Protein AF-A0A2N7XSV5-F1 (afdb_monomer)

Solvent-accessible surface area (backbone atoms only — not comparable to full-atom values): 6206 Å² total; per-residue (Å²): 132,79,39,63,78,93,50,94,82,57,84,72,56,94,90,59,74,51,78,89,81,83,76,74,62,78,90,74,53,64,89,93,68,47,73,67,55,51,51,49,58,51,53,73,72,62,75,46,92,96,54,84,88,83,90,75,54,75,69,56,40,52,51,36,36,76,75,70,71,42,79,55,100,73,78,84,86,85,83,72,96,50,65,87,80,74,107

Sequence (87 aa):
AVGRSNSPTDNAPLDMYDTTIMLKPREQWRSGMTYEKLIREMDEKLQFPGLTNTWTMPVQNRLDMELTGIKTPVGLKIQGPNVEVIQ

pLDDT: mean 81.89, std 11.6, range [47.09, 95.69]

Radius of gyration: 16.41 Å; Cα contacts (8 Å, |Δi|>4): 35; chains: 1; bounding box: 40×27×46 Å

Secondary structure (DSSP, 8-state):
--S----TT----TT-------PPPGGGSPTT--HHHHHHHHHHH---TT-------HHHHHHHHHHHS--SSS------S-HHHH-

Structure (mmCIF, N/CA/C/O backbone):
data_AF-A0A2N7XSV5-F1
#
_entry.id   AF-A0A2N7XSV5-F1
#
loop_
_atom_site.group_PDB
_atom_site.id
_atom_site.type_symbol
_atom_site.label_atom_id
_atom_site.label_alt_id
_atom_site.label_comp_id
_atom_site.label_asym_id
_atom_site.label_entity_id
_atom_site.label_seq_id
_atom_site.pdbx_PDB_ins_code
_atom_site.Cartn_x
_atom_site.Cartn_y
_atom_site.Cartn_z
_atom_site.occupancy
_atom_site.B_iso_or_equiv
_atom_site.auth_seq_id
_atom_site.auth_comp_id
_atom_site.auth_asym_id
_atom_site.auth_atom_id
_atom_site.pdbx_PDB_model_num
ATOM 1 N N . ALA A 1 1 ? -2.808 17.428 -9.794 1.00 47.09 1 ALA A N 1
ATOM 2 C CA . ALA A 1 1 ? -2.333 16.039 -9.655 1.00 47.09 1 ALA A CA 1
ATOM 3 C C . ALA A 1 1 ? -2.945 15.468 -8.384 1.00 47.09 1 ALA A C 1
ATOM 5 O O . ALA A 1 1 ? -2.827 16.100 -7.341 1.00 47.09 1 ALA A O 1
ATOM 6 N N . VAL A 1 2 ? -3.699 14.376 -8.484 1.00 52.12 2 VAL A N 1
ATOM 7 C CA . VAL A 1 2 ? -4.388 13.773 -7.333 1.00 52.12 2 VAL A CA 1
ATOM 8 C C . VAL A 1 2 ? -3.402 12.850 -6.619 1.00 52.12 2 VAL A C 1
ATOM 10 O O . VAL A 1 2 ? -2.819 11.990 -7.264 1.00 52.12 2 VAL A O 1
ATOM 13 N N . GLY A 1 3 ? -3.194 13.042 -5.313 1.00 57.75 3 GLY A N 1
ATOM 14 C CA . GLY A 1 3 ? -2.423 12.106 -4.487 1.00 57.75 3 GLY A CA 1
ATOM 15 C C . GLY A 1 3 ? -0.913 12.078 -4.745 1.00 57.75 3 GLY A C 1
ATOM 16 O O . GLY A 1 3 ? -0.335 11.009 -4.765 1.00 57.75 3 GLY A O 1
ATOM 17 N N . ARG A 1 4 ? -0.237 13.213 -4.956 1.00 62.59 4 ARG A N 1
ATOM 18 C CA . ARG A 1 4 ? 1.239 13.273 -4.889 1.00 62.59 4 ARG A CA 1
ATOM 19 C C . ARG A 1 4 ? 1.655 14.168 -3.726 1.00 62.59 4 ARG A C 1
ATOM 21 O O . ARG A 1 4 ? 0.958 15.127 -3.399 1.00 62.59 4 ARG A O 1
ATOM 28 N N . SER A 1 5 ? 2.800 13.871 -3.118 1.00 60.69 5 SER A N 1
ATOM 29 C CA . SER A 1 5 ? 3.464 14.808 -2.210 1.00 60.69 5 SER A CA 1
ATOM 30 C C . SER A 1 5 ? 3.978 16.026 -2.983 1.00 60.69 5 SER A C 1
ATOM 32 O O . SER A 1 5 ? 4.680 15.879 -3.982 1.00 60.69 5 SER A O 1
ATOM 34 N N . ASN A 1 6 ? 3.690 17.238 -2.509 1.00 60.03 6 ASN A N 1
ATOM 35 C CA . ASN A 1 6 ? 4.145 18.490 -3.134 1.00 60.03 6 ASN A CA 1
ATOM 36 C C . ASN A 1 6 ? 5.633 18.812 -2.858 1.00 60.03 6 ASN A C 1
ATOM 38 O O . ASN A 1 6 ? 6.027 19.977 -2.904 1.00 60.03 6 ASN A O 1
ATOM 42 N N . SER A 1 7 ? 6.463 17.816 -2.528 1.00 63.75 7 SER A N 1
ATOM 43 C CA . SER A 1 7 ? 7.875 18.042 -2.208 1.00 63.75 7 SER A CA 1
ATOM 44 C C . SER A 1 7 ? 8.739 18.116 -3.475 1.00 63.75 7 SER A C 1
ATOM 46 O O . SER A 1 7 ? 8.641 17.218 -4.314 1.00 63.75 7 SER A O 1
ATOM 48 N N . PRO A 1 8 ? 9.657 19.098 -3.588 1.00 57.69 8 PRO A N 1
ATOM 49 C CA . PRO A 1 8 ? 10.655 19.160 -4.661 1.00 57.69 8 PRO A CA 1
ATOM 50 C C . PRO A 1 8 ? 11.604 17.953 -4.707 1.00 57.69 8 PRO A C 1
ATOM 52 O O . PRO A 1 8 ? 12.245 17.724 -5.725 1.00 57.69 8 PRO A O 1
ATOM 55 N N . THR A 1 9 ? 11.710 17.196 -3.611 1.00 66.50 9 THR A N 1
ATOM 56 C CA . THR A 1 9 ? 12.558 15.998 -3.508 1.00 66.50 9 THR A CA 1
ATOM 57 C C . THR A 1 9 ? 11.831 14.702 -3.862 1.00 66.50 9 THR A C 1
ATOM 59 O O . THR A 1 9 ? 12.443 13.639 -3.852 1.00 66.50 9 THR A O 1
ATOM 62 N N . ASP A 1 10 ? 10.527 14.756 -4.150 1.00 65.94 10 ASP A N 1
ATOM 63 C CA . ASP A 1 10 ? 9.768 13.560 -4.496 1.00 65.94 10 ASP A CA 1
ATOM 64 C C . ASP A 1 10 ? 9.967 13.223 -5.980 1.00 65.94 10 ASP A C 1
ATOM 66 O O . ASP A 1 10 ? 9.411 13.894 -6.850 1.00 65.94 10 ASP A O 1
ATOM 70 N N . ASN A 1 11 ? 10.760 12.188 -6.263 1.00 64.62 11 ASN A N 1
ATOM 71 C CA . ASN A 1 11 ? 11.063 11.722 -7.622 1.00 64.62 11 ASN A CA 1
ATOM 72 C C . ASN A 1 11 ? 9.932 10.884 -8.255 1.00 64.62 11 ASN A C 1
ATOM 74 O O . ASN A 1 11 ? 10.134 10.282 -9.308 1.00 64.62 11 ASN A O 1
ATOM 78 N N . ALA A 1 12 ? 8.745 10.831 -7.638 1.00 71.88 12 ALA A N 1
ATOM 79 C CA . ALA A 1 12 ? 7.580 10.149 -8.189 1.00 71.88 12 ALA A CA 1
ATOM 80 C C . ALA A 1 12 ? 7.202 10.665 -9.596 1.00 71.88 12 ALA A C 1
ATOM 82 O O . ALA A 1 12 ? 6.941 11.869 -9.745 1.00 71.88 12 ALA A O 1
ATOM 83 N N . PRO A 1 13 ? 7.119 9.798 -10.626 1.00 71.31 13 PRO A N 1
ATOM 84 C CA . PRO A 1 13 ? 6.607 10.198 -11.934 1.00 71.31 13 PRO A CA 1
ATOM 85 C C . PRO A 1 13 ? 5.109 10.566 -11.867 1.00 71.31 13 PRO A C 1
ATOM 87 O O . PRO A 1 13 ? 4.418 10.280 -10.889 1.00 71.31 13 PRO A O 1
ATOM 90 N N . LEU A 1 14 ? 4.612 11.304 -12.868 1.00 71.50 14 LEU A N 1
ATOM 91 C CA . LEU A 1 14 ? 3.265 11.914 -12.848 1.00 71.50 14 LEU A CA 1
ATOM 92 C C . LEU A 1 14 ? 2.111 10.909 -12.980 1.00 71.50 14 LEU A C 1
ATOM 94 O O . LEU A 1 14 ? 0.971 11.240 -12.657 1.00 71.50 14 LEU A O 1
ATOM 98 N N . ASP A 1 15 ? 2.412 9.719 -13.480 1.00 73.50 15 ASP A N 1
ATOM 99 C CA . ASP A 1 15 ? 1.528 8.564 -13.611 1.00 73.50 15 ASP A CA 1
ATOM 100 C C . ASP A 1 15 ? 1.424 7.742 -12.315 1.00 73.50 15 ASP A C 1
ATOM 102 O O . ASP A 1 15 ? 0.563 6.869 -12.209 1.00 73.50 15 ASP A O 1
ATOM 106 N N . MET A 1 16 ? 2.258 8.034 -11.310 1.00 76.19 16 MET A N 1
ATOM 107 C CA . MET A 1 16 ? 2.242 7.350 -10.024 1.00 76.19 16 MET A CA 1
ATOM 108 C C . MET A 1 16 ? 1.392 8.102 -8.994 1.00 76.19 16 MET A C 1
ATOM 110 O O . MET A 1 16 ? 1.634 9.270 -8.680 1.00 76.19 16 MET A O 1
ATOM 114 N N . TYR A 1 17 ? 0.424 7.390 -8.418 1.00 81.62 17 TYR A N 1
ATOM 115 C CA . TYR A 1 17 ? -0.507 7.918 -7.422 1.00 81.62 17 TYR A CA 1
ATOM 116 C C . TYR A 1 17 ? -0.171 7.402 -6.015 1.00 81.62 17 TYR A C 1
ATOM 118 O O . TYR A 1 17 ? -0.106 6.197 -5.790 1.00 81.62 17 TYR A O 1
ATOM 126 N N . ASP A 1 18 ? -0.019 8.314 -5.055 1.00 81.75 18 ASP A N 1
ATOM 127 C CA . ASP A 1 18 ? 0.247 8.051 -3.636 1.00 81.75 18 ASP A CA 1
ATOM 128 C C . ASP A 1 18 ? -0.833 8.667 -2.738 1.00 81.75 18 ASP A C 1
ATOM 130 O O . ASP A 1 18 ? -0.797 9.839 -2.347 1.00 81.75 18 ASP A O 1
ATOM 134 N N . THR A 1 19 ? -1.800 7.853 -2.328 1.00 85.06 19 THR A N 1
ATOM 135 C CA . THR A 1 19 ? -2.849 8.317 -1.414 1.00 85.06 19 THR A CA 1
ATOM 136 C C . THR A 1 19 ? -2.526 7.914 0.019 1.00 85.06 19 THR A C 1
ATOM 138 O O . THR A 1 19 ? -2.505 6.734 0.355 1.00 85.06 19 THR A O 1
ATOM 141 N N . THR A 1 20 ? -2.309 8.901 0.893 1.00 88.00 20 THR A N 1
ATOM 142 C CA . THR A 1 20 ? -2.198 8.651 2.338 1.00 88.00 20 THR A CA 1
ATOM 143 C C . THR A 1 20 ? -3.590 8.574 2.950 1.00 88.00 20 THR A C 1
ATOM 145 O O . THR A 1 20 ? -4.347 9.543 2.901 1.00 88.00 20 THR A O 1
ATOM 148 N N . ILE A 1 21 ? -3.919 7.434 3.553 1.00 88.62 21 ILE A N 1
ATOM 149 C CA . ILE A 1 21 ? -5.211 7.206 4.204 1.00 88.62 21 ILE A CA 1
ATOM 150 C C . ILE A 1 21 ? -5.012 7.238 5.716 1.00 88.62 21 ILE A C 1
ATOM 152 O O . ILE A 1 21 ? -4.265 6.434 6.272 1.00 88.62 21 ILE A O 1
ATOM 156 N N . MET A 1 22 ? -5.712 8.148 6.391 1.00 91.56 22 MET A N 1
ATOM 157 C CA . MET A 1 22 ? -5.769 8.170 7.849 1.00 91.56 22 MET A CA 1
ATOM 158 C C . MET A 1 22 ? -6.990 7.384 8.321 1.00 91.56 22 MET A C 1
ATOM 160 O O . MET A 1 22 ? -8.132 7.794 8.107 1.00 91.56 22 MET A O 1
ATOM 164 N N . LEU A 1 23 ? -6.747 6.233 8.947 1.00 93.06 23 LEU A N 1
ATOM 165 C CA . LEU A 1 23 ? -7.813 5.432 9.538 1.00 93.06 23 LEU A CA 1
ATOM 166 C C . LEU A 1 23 ? -8.396 6.144 10.761 1.00 93.06 23 LEU A C 1
ATOM 168 O O . LEU A 1 23 ? -7.698 6.851 11.489 1.00 93.06 23 LEU A O 1
ATOM 172 N N . LYS A 1 24 ? -9.685 5.909 11.012 1.00 94.06 24 LYS A N 1
ATOM 173 C CA . LYS A 1 24 ? -10.319 6.314 12.270 1.00 94.06 24 LYS A CA 1
ATOM 174 C C . LYS A 1 24 ? -9.617 5.640 13.462 1.00 94.06 24 LYS A C 1
ATOM 176 O O . LYS A 1 24 ? -9.036 4.564 13.275 1.00 94.06 24 LYS A O 1
ATOM 181 N N . PRO A 1 25 ? -9.725 6.204 14.679 1.00 95.56 25 PRO A N 1
ATOM 182 C CA . PRO A 1 25 ? -9.325 5.509 15.901 1.00 95.56 25 PRO A CA 1
ATOM 183 C C . PRO A 1 25 ? -9.940 4.105 15.968 1.00 95.56 25 PRO A C 1
ATOM 185 O O . PRO A 1 25 ? -11.067 3.902 15.500 1.00 95.56 25 PRO A O 1
ATOM 188 N N . ARG A 1 26 ? -9.200 3.132 16.514 1.00 91.44 26 ARG A N 1
ATOM 189 C CA . ARG A 1 26 ? -9.589 1.706 16.517 1.00 91.44 26 ARG A CA 1
ATOM 190 C C . ARG A 1 26 ? -10.933 1.462 17.198 1.00 91.44 26 ARG A C 1
ATOM 192 O O . ARG A 1 26 ? -11.679 0.580 16.790 1.00 91.44 26 ARG A O 1
ATOM 199 N N . GLU A 1 27 ? -11.266 2.284 18.183 1.00 94.75 27 GLU A N 1
ATOM 200 C CA . GLU A 1 27 ? -12.506 2.239 18.961 1.00 94.75 27 GLU A CA 1
ATOM 201 C C . GLU A 1 27 ? -13.738 2.571 18.104 1.00 94.75 27 GLU A C 1
ATOM 203 O O . GLU A 1 27 ? -14.859 2.224 18.462 1.00 94.75 27 GLU A O 1
ATOM 208 N N . GLN A 1 28 ? -13.535 3.232 16.961 1.00 95.62 28 GLN A N 1
ATOM 209 C CA . GLN A 1 28 ? -14.586 3.599 16.010 1.00 95.62 28 GLN A CA 1
ATOM 210 C C . GLN A 1 28 ? -14.678 2.632 14.826 1.00 95.62 28 GLN A C 1
ATOM 212 O O . GLN A 1 28 ? -15.401 2.895 13.858 1.00 95.62 28 GLN A O 1
ATOM 217 N N . TRP A 1 29 ? -13.908 1.544 14.839 1.00 95.69 29 TRP A N 1
ATOM 218 C CA . TRP A 1 29 ? -13.985 0.544 13.786 1.00 95.69 29 TRP A CA 1
ATOM 219 C C . TRP A 1 29 ? -15.275 -0.263 13.923 1.00 95.69 29 TRP A C 1
ATOM 221 O O . TRP A 1 29 ? -15.822 -0.442 15.010 1.00 95.69 29 TRP A O 1
ATOM 231 N N . ARG A 1 30 ? -15.775 -0.772 12.793 1.00 95.56 30 ARG A N 1
ATOM 232 C CA . ARG A 1 30 ? -16.900 -1.716 12.804 1.00 95.56 30 ARG A CA 1
ATOM 233 C C . ARG A 1 30 ? -16.514 -2.953 13.624 1.00 95.56 30 ARG A C 1
ATOM 235 O O . ARG A 1 30 ? -15.345 -3.343 13.657 1.00 95.56 30 ARG A O 1
ATOM 242 N N . SER A 1 31 ? -17.502 -3.583 14.257 1.00 94.00 31 SER A N 1
ATOM 243 C CA . SER A 1 31 ? -17.272 -4.768 15.088 1.00 94.00 31 SER A CA 1
ATOM 244 C C . SER A 1 31 ? -16.529 -5.871 14.319 1.00 94.00 31 SER A C 1
ATOM 246 O O . SER A 1 31 ? -16.840 -6.156 13.161 1.00 94.00 31 SER A O 1
ATOM 248 N N . GLY A 1 32 ? -15.521 -6.470 14.960 1.00 93.1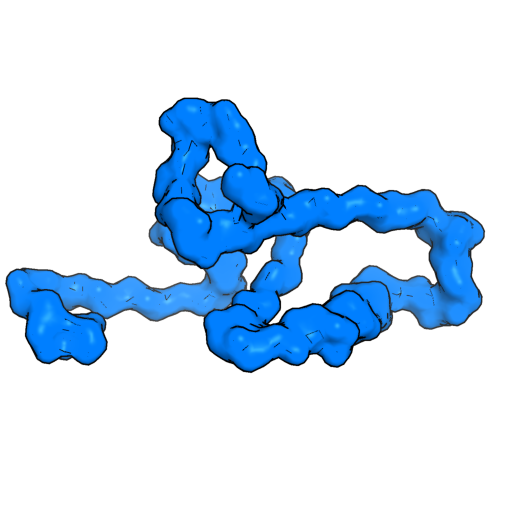2 32 GLY A N 1
ATOM 249 C CA . GLY A 1 32 ? -14.720 -7.560 14.396 1.00 93.12 32 GLY A CA 1
ATOM 250 C C . GLY A 1 32 ? -13.749 -7.162 13.275 1.00 93.12 32 GLY A C 1
ATOM 251 O O . GLY A 1 32 ? -13.234 -8.056 12.588 1.00 93.12 32 GLY A O 1
ATOM 252 N N . MET A 1 33 ? -13.508 -5.863 13.054 1.00 95.25 33 MET A N 1
ATOM 253 C CA . MET A 1 33 ? -12.529 -5.406 12.064 1.00 95.25 33 MET A CA 1
ATOM 254 C C . MET A 1 33 ? -11.091 -5.564 12.538 1.00 95.25 33 MET A C 1
ATOM 256 O O . MET A 1 33 ? -10.751 -5.284 13.685 1.00 95.25 33 MET A O 1
ATOM 260 N N . THR A 1 34 ? -10.241 -5.963 11.597 1.00 94.88 34 THR A N 1
ATOM 261 C CA . THR A 1 34 ? -8.784 -5.984 11.735 1.00 94.88 34 THR A CA 1
ATOM 262 C C . THR A 1 34 ? -8.171 -5.138 10.628 1.00 94.88 34 THR A C 1
ATOM 264 O O . THR A 1 34 ? -8.849 -4.776 9.663 1.00 94.88 34 THR A O 1
ATOM 267 N N . TYR A 1 35 ? -6.888 -4.817 10.758 1.00 91.75 35 TYR A N 1
ATOM 268 C CA . TYR A 1 35 ? -6.176 -4.038 9.750 1.00 91.75 35 TYR A CA 1
ATOM 269 C C . TYR A 1 35 ? -6.179 -4.742 8.382 1.00 91.75 35 TYR A C 1
ATOM 271 O O . TYR A 1 35 ? -6.456 -4.120 7.361 1.00 91.75 35 TYR A O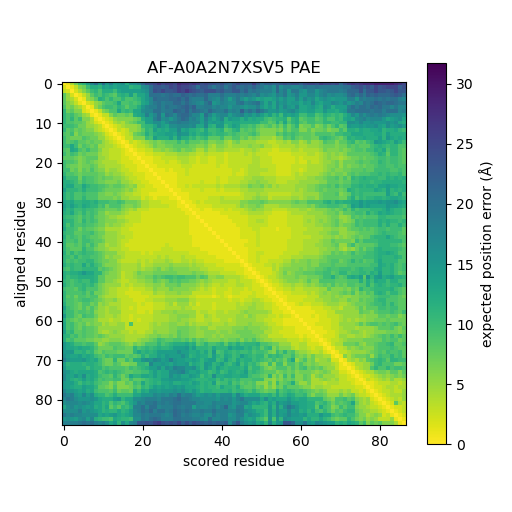 1
ATOM 27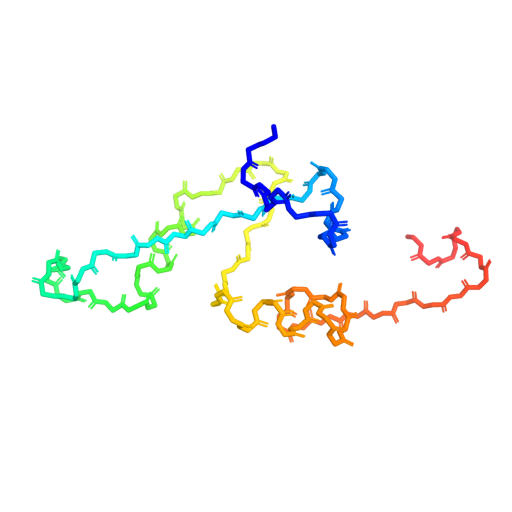9 N N . GLU A 1 36 ? -5.999 -6.062 8.374 1.00 93.19 36 GLU A N 1
ATOM 280 C CA . GLU A 1 36 ? -6.005 -6.903 7.174 1.00 93.19 36 GLU A CA 1
ATOM 281 C C . GLU A 1 36 ? -7.381 -6.904 6.504 1.00 93.19 36 GLU A C 1
ATOM 283 O O . GLU A 1 36 ? -7.477 -6.801 5.283 1.00 93.19 36 GLU A O 1
ATOM 288 N N . LYS A 1 37 ? -8.463 -6.967 7.296 1.00 94.75 37 LYS A N 1
ATOM 289 C CA . LYS A 1 37 ? -9.833 -6.876 6.768 1.00 94.75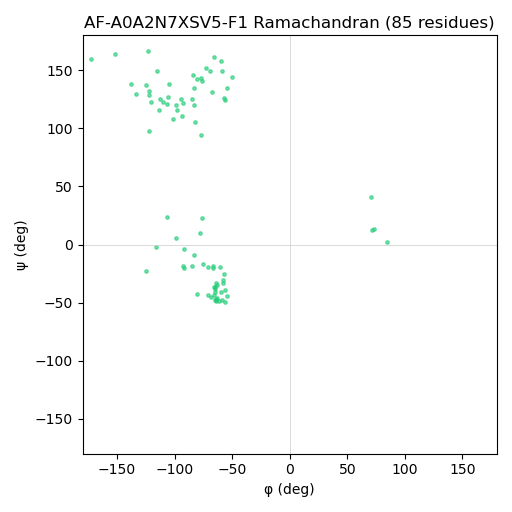 37 LYS A CA 1
ATOM 290 C C . LYS A 1 37 ? -10.111 -5.510 6.150 1.00 94.75 37 LYS A C 1
ATOM 292 O O . LYS A 1 37 ? -10.773 -5.443 5.121 1.00 94.75 37 LYS A O 1
ATOM 297 N N . 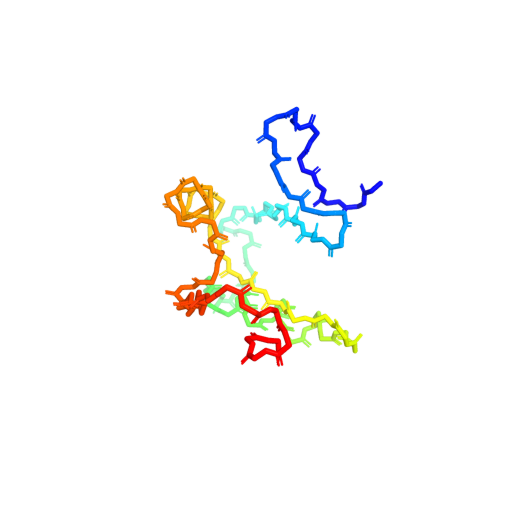LEU A 1 38 ? -9.601 -4.436 6.755 1.00 94.25 38 LEU A N 1
ATOM 298 C CA . LEU A 1 38 ? -9.738 -3.088 6.207 1.00 94.25 38 LEU A CA 1
ATOM 299 C C . LEU A 1 38 ? -8.992 -2.952 4.879 1.00 94.25 38 LEU A C 1
ATOM 301 O O . LEU A 1 38 ? -9.589 -2.469 3.923 1.00 94.25 38 LEU A O 1
ATOM 305 N N . ILE A 1 39 ? -7.734 -3.406 4.801 1.00 93.06 39 ILE A N 1
ATOM 306 C CA . ILE A 1 39 ? -6.978 -3.419 3.537 1.00 93.06 39 ILE A CA 1
ATOM 307 C C . ILE A 1 39 ? -7.746 -4.200 2.481 1.00 93.06 39 ILE A C 1
ATOM 309 O O . ILE A 1 39 ? -7.970 -3.683 1.394 1.00 93.06 39 ILE A O 1
ATOM 313 N N . ARG A 1 40 ? -8.200 -5.410 2.815 1.00 94.19 40 ARG A N 1
ATOM 314 C CA . ARG A 1 40 ? -8.933 -6.263 1.883 1.00 94.19 40 ARG A CA 1
ATOM 315 C C . ARG A 1 40 ? -10.207 -5.598 1.362 1.00 94.19 40 ARG A C 1
ATOM 317 O O . ARG A 1 40 ? -10.430 -5.587 0.160 1.00 94.19 40 ARG A O 1
ATOM 324 N N . GLU A 1 41 ? -11.027 -5.021 2.240 1.00 94.75 41 GLU A N 1
ATOM 325 C CA . GLU A 1 41 ? -12.252 -4.333 1.815 1.00 94.75 41 GLU A CA 1
ATOM 326 C C . GLU A 1 41 ? -11.972 -3.094 0.952 1.00 94.75 41 GLU A C 1
ATOM 328 O O . GLU A 1 41 ? -12.780 -2.759 0.085 1.00 94.75 41 GLU A O 1
ATOM 333 N N . MET A 1 42 ? -10.870 -2.381 1.204 1.00 93.00 42 MET A N 1
ATOM 334 C CA . MET A 1 42 ? -10.465 -1.253 0.365 1.00 93.00 42 MET A CA 1
ATOM 335 C C . MET A 1 42 ? -9.958 -1.736 -0.995 1.00 93.00 42 MET A C 1
ATOM 337 O O . MET A 1 42 ? -10.355 -1.177 -2.014 1.00 93.00 42 MET A O 1
ATOM 341 N N . ASP A 1 43 ? -9.142 -2.790 -1.014 1.00 92.75 43 ASP A N 1
ATOM 342 C CA . ASP A 1 43 ? -8.600 -3.379 -2.234 1.00 92.75 43 ASP A CA 1
ATOM 343 C C . ASP A 1 43 ? -9.711 -3.898 -3.150 1.00 92.75 43 ASP A C 1
ATOM 345 O O . ASP A 1 43 ? -9.769 -3.513 -4.315 1.00 92.75 43 ASP A O 1
ATOM 349 N N . GLU A 1 44 ? -10.661 -4.669 -2.614 1.00 93.75 44 GLU A N 1
ATOM 350 C CA . GLU A 1 44 ? -11.807 -5.199 -3.368 1.00 93.75 44 GLU A CA 1
ATOM 351 C C . GLU A 1 44 ? -12.651 -4.083 -4.013 1.00 93.75 44 GLU A C 1
ATOM 353 O O . GLU A 1 44 ? -13.197 -4.261 -5.101 1.00 93.75 44 GLU A O 1
ATOM 358 N N . LYS A 1 45 ? -12.747 -2.912 -3.371 1.00 92.25 45 LYS A N 1
ATOM 359 C CA . LYS A 1 45 ? -13.535 -1.772 -3.870 1.00 92.25 45 LYS A CA 1
ATOM 360 C C . LYS A 1 45 ? -12.795 -0.883 -4.865 1.00 92.25 45 LYS A C 1
ATOM 362 O O . LYS A 1 45 ? -13.448 -0.113 -5.564 1.00 92.25 45 LYS A O 1
ATOM 367 N N . LEU A 1 46 ? -11.467 -0.948 -4.911 1.00 90.44 46 LEU A N 1
ATOM 368 C CA . LEU A 1 46 ? -10.622 -0.054 -5.710 1.00 90.44 46 LEU A CA 1
ATOM 369 C C . LEU A 1 46 ? -10.037 -0.742 -6.949 1.00 90.44 46 LEU A C 1
ATOM 371 O O . LEU A 1 46 ? -9.013 -0.314 -7.475 1.00 90.44 46 LEU A O 1
ATOM 375 N N . GLN A 1 47 ? -10.682 -1.800 -7.436 1.00 90.44 47 GLN A N 1
ATOM 376 C CA . GLN A 1 47 ? -10.276 -2.493 -8.657 1.00 90.44 47 GLN A CA 1
ATOM 377 C C . GLN A 1 47 ?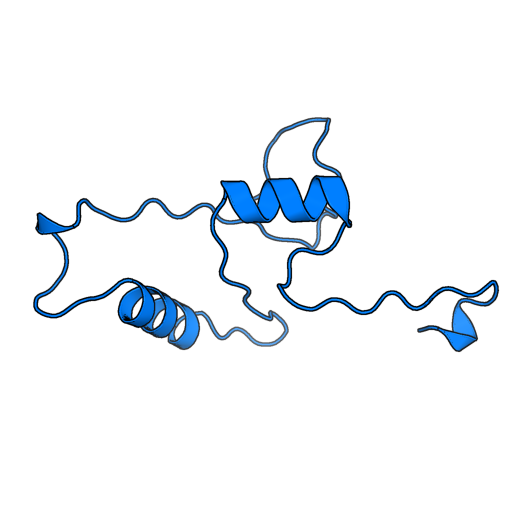 -10.710 -1.694 -9.896 1.00 90.44 47 GLN A C 1
ATOM 379 O O . GLN A 1 47 ? -11.841 -1.819 -10.370 1.00 90.44 47 GLN A O 1
ATOM 384 N N . PHE A 1 48 ? -9.810 -0.860 -10.421 1.00 87.31 48 PHE A N 1
ATOM 385 C CA . PHE A 1 48 ? -10.021 -0.104 -11.657 1.00 87.31 48 PHE A CA 1
ATOM 386 C C . PHE A 1 48 ? -9.216 -0.710 -12.817 1.00 87.31 48 PHE A C 1
ATOM 388 O O . PHE A 1 48 ? -8.047 -1.053 -12.632 1.00 87.31 48 PHE A O 1
ATOM 395 N N . PRO A 1 49 ? -9.784 -0.813 -14.035 1.00 86.75 49 PRO A N 1
ATOM 396 C CA . PRO A 1 49 ? -9.039 -1.283 -15.199 1.00 86.75 49 PRO A CA 1
ATOM 397 C C . PRO A 1 49 ? -7.788 -0.432 -15.458 1.00 86.75 49 PRO A C 1
ATOM 399 O O . PRO A 1 49 ? -7.881 0.787 -15.588 1.00 86.75 49 PRO A O 1
ATOM 402 N N . GLY A 1 50 ? -6.625 -1.082 -15.549 1.00 84.19 50 GLY A N 1
ATOM 403 C CA . GLY A 1 50 ? -5.340 -0.422 -15.809 1.00 84.19 50 GLY A CA 1
ATOM 404 C C . GLY A 1 50 ? -4.631 0.151 -14.576 1.00 84.19 50 GLY A C 1
ATOM 405 O O . GLY A 1 50 ? -3.557 0.725 -14.733 1.00 84.19 50 GLY A O 1
ATOM 406 N N . LEU A 1 51 ? -5.179 -0.018 -13.366 1.00 82.81 51 LEU A N 1
ATOM 407 C CA . LEU A 1 51 ? -4.531 0.382 -12.115 1.00 82.81 51 LEU A CA 1
ATOM 408 C C . LEU A 1 51 ? -4.333 -0.827 -11.200 1.00 82.81 51 LEU A C 1
ATOM 410 O O . LEU A 1 51 ? -5.291 -1.490 -10.810 1.00 82.81 51 LEU A O 1
ATOM 414 N N . THR A 1 52 ? -3.082 -1.079 -10.821 1.00 85.56 52 THR A N 1
ATOM 415 C CA . THR A 1 52 ? -2.735 -2.096 -9.823 1.00 85.56 52 THR A CA 1
ATOM 416 C C . THR A 1 52 ? -2.526 -1.421 -8.475 1.00 85.56 52 THR A C 1
ATOM 418 O O . THR A 1 52 ? -1.641 -0.578 -8.328 1.00 85.56 52 THR A O 1
ATOM 421 N N . ASN A 1 53 ? -3.319 -1.803 -7.475 1.00 87.00 53 ASN A N 1
ATOM 422 C CA . ASN A 1 53 ? -3.187 -1.260 -6.126 1.00 87.00 53 ASN A CA 1
ATOM 423 C C . ASN A 1 53 ? -2.003 -1.894 -5.387 1.00 87.00 53 ASN A C 1
ATOM 425 O O . ASN A 1 53 ? -1.727 -3.085 -5.512 1.00 87.00 53 ASN A O 1
ATOM 429 N N . THR A 1 54 ? -1.312 -1.098 -4.574 1.00 88.50 54 THR A N 1
ATOM 430 C CA . THR A 1 54 ? -0.314 -1.582 -3.613 1.00 88.50 54 THR A CA 1
ATOM 431 C C . THR A 1 54 ? -0.566 -0.912 -2.272 1.00 88.50 54 THR A C 1
ATOM 433 O O . THR A 1 54 ? -0.694 0.309 -2.190 1.00 88.50 54 THR A O 1
ATOM 436 N N . TRP A 1 55 ? -0.631 -1.719 -1.217 1.00 89.12 55 TRP A N 1
ATOM 437 C CA . TRP A 1 55 ? -0.931 -1.274 0.139 1.00 89.12 55 TRP A CA 1
ATOM 438 C C . TRP A 1 55 ? 0.319 -1.387 0.999 1.00 89.12 55 TRP A C 1
ATOM 440 O O . TRP A 1 55 ? 0.900 -2.461 1.126 1.00 89.12 55 TRP A O 1
ATOM 450 N N . THR A 1 56 ? 0.740 -0.274 1.589 1.00 89.25 56 THR A N 1
ATOM 451 C CA . THR A 1 56 ? 1.927 -0.218 2.445 1.00 89.25 56 THR A CA 1
ATOM 452 C C . THR A 1 56 ? 1.783 0.896 3.477 1.00 89.25 56 THR A C 1
ATOM 454 O O . THR A 1 56 ? 0.924 1.775 3.363 1.00 89.25 56 THR A O 1
ATOM 457 N N . MET A 1 57 ? 2.612 0.854 4.516 1.00 89.50 57 MET A N 1
ATOM 458 C CA . MET A 1 57 ? 2.658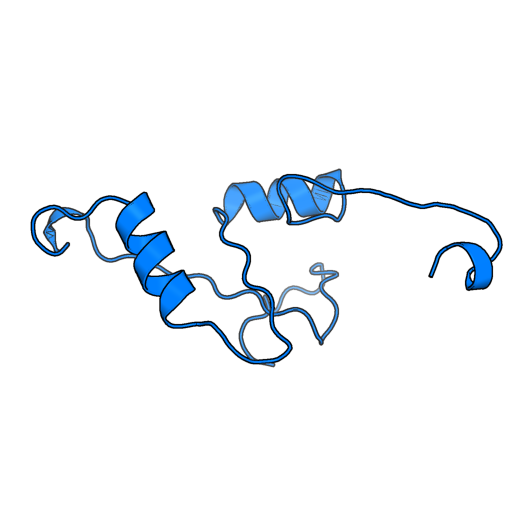 1.896 5.533 1.00 89.50 57 MET A CA 1
ATOM 459 C C . MET A 1 57 ? 3.494 3.088 5.045 1.00 89.50 57 MET A C 1
ATOM 461 O O . MET A 1 57 ? 4.546 2.879 4.442 1.00 89.50 57 MET A O 1
ATOM 465 N N . PRO A 1 58 ? 3.114 4.344 5.357 1.00 85.38 58 PRO A N 1
ATOM 466 C CA . PRO A 1 58 ? 3.805 5.525 4.832 1.00 85.38 58 PRO A CA 1
ATOM 467 C C . PRO A 1 58 ? 5.307 5.572 5.139 1.00 85.38 58 PRO A C 1
ATOM 469 O O . PRO A 1 58 ? 6.097 5.958 4.282 1.00 85.38 58 PRO A O 1
ATOM 472 N N . VAL A 1 59 ? 5.704 5.159 6.348 1.00 84.81 59 VAL A N 1
ATOM 473 C CA . VAL A 1 59 ? 7.113 5.150 6.773 1.00 84.81 59 VAL A CA 1
ATOM 474 C C . VAL A 1 59 ? 7.913 4.101 6.001 1.00 84.81 59 VAL A C 1
ATOM 476 O O . VAL A 1 59 ? 8.989 4.408 5.499 1.00 84.81 59 VAL A O 1
ATOM 479 N N . GLN A 1 60 ? 7.367 2.891 5.864 1.00 83.50 60 GLN A N 1
ATOM 480 C CA . GLN A 1 60 ? 8.010 1.809 5.123 1.00 83.50 60 GLN A CA 1
ATOM 481 C C . GLN A 1 60 ? 8.138 2.163 3.639 1.00 83.50 60 GLN A C 1
ATOM 483 O O . GLN A 1 60 ? 9.227 2.089 3.091 1.00 83.50 60 GLN A O 1
ATOM 488 N N . ASN A 1 61 ? 7.062 2.662 3.025 1.00 82.94 61 ASN A N 1
ATOM 489 C CA . ASN A 1 61 ? 7.064 3.100 1.631 1.00 82.94 61 ASN A CA 1
ATOM 490 C C . ASN A 1 61 ? 8.156 4.138 1.346 1.00 82.94 61 ASN A C 1
ATOM 492 O O . ASN A 1 61 ? 8.855 4.056 0.342 1.00 82.94 61 ASN A O 1
ATOM 496 N N . ARG A 1 62 ? 8.314 5.125 2.238 1.00 83.00 62 ARG A N 1
ATOM 497 C CA . ARG A 1 62 ? 9.357 6.147 2.100 1.00 83.00 62 ARG A CA 1
ATOM 498 C C . ARG A 1 62 ? 10.751 5.538 2.230 1.00 83.00 62 ARG A C 1
ATOM 500 O O . ARG A 1 62 ? 11.607 5.860 1.419 1.00 83.00 62 ARG A O 1
ATOM 507 N N . LEU A 1 63 ? 10.968 4.640 3.189 1.00 82.19 63 LEU A N 1
ATOM 508 C CA . LEU A 1 63 ? 12.254 3.966 3.352 1.00 82.19 63 LEU A CA 1
ATOM 509 C C . LEU A 1 63 ? 12.614 3.101 2.131 1.00 82.19 63 LEU A C 1
ATOM 511 O O . LEU A 1 63 ? 13.728 3.200 1.623 1.00 82.19 63 LEU A O 1
ATOM 515 N N . ASP A 1 64 ? 11.671 2.307 1.628 1.00 81.25 64 ASP A N 1
ATOM 516 C CA . ASP A 1 64 ? 11.883 1.421 0.477 1.00 81.25 64 ASP A CA 1
ATOM 517 C C . ASP A 1 64 ? 12.174 2.223 -0.802 1.00 81.25 64 ASP A C 1
ATOM 519 O O . ASP A 1 64 ? 13.044 1.847 -1.598 1.00 81.25 64 ASP A O 1
ATOM 523 N N . MET A 1 65 ? 11.515 3.377 -0.961 1.00 78.75 65 MET A N 1
ATOM 524 C CA . MET A 1 65 ? 11.782 4.316 -2.049 1.00 78.75 65 MET A CA 1
ATOM 525 C C . MET A 1 65 ? 13.182 4.915 -1.995 1.00 78.75 65 MET A C 1
ATOM 527 O O . MET A 1 65 ? 13.877 4.886 -3.008 1.00 78.75 65 MET A O 1
ATOM 531 N N . GLU A 1 66 ? 13.606 5.413 -0.834 1.00 80.56 66 GLU A N 1
ATOM 532 C CA . GLU A 1 66 ? 14.936 6.012 -0.667 1.00 80.56 66 GLU A CA 1
ATOM 533 C C . GLU A 1 66 ? 16.058 4.977 -0.832 1.00 80.56 66 GLU A C 1
ATOM 535 O O . GLU A 1 66 ? 17.109 5.275 -1.394 1.00 80.56 66 GLU A O 1
ATOM 540 N N . LEU A 1 67 ? 15.840 3.740 -0.374 1.00 74.44 67 LEU A N 1
ATOM 541 C CA . LEU A 1 67 ? 16.855 2.688 -0.441 1.00 74.44 67 LEU A CA 1
ATOM 542 C C . LEU A 1 67 ? 16.946 2.027 -1.817 1.00 74.44 67 LEU A C 1
ATOM 544 O O . LEU A 1 67 ? 18.040 1.711 -2.286 1.00 74.44 67 LEU A O 1
ATOM 548 N N . THR A 1 68 ? 15.805 1.741 -2.446 1.00 75.38 68 THR A N 1
ATOM 549 C CA . THR A 1 68 ? 15.759 0.848 -3.612 1.00 75.38 68 THR A CA 1
ATOM 550 C C . THR A 1 68 ? 15.112 1.467 -4.838 1.00 75.38 68 THR A C 1
ATOM 552 O O . THR A 1 68 ? 15.389 1.002 -5.947 1.00 75.38 68 THR A O 1
ATOM 555 N N . GLY A 1 69 ? 14.266 2.482 -4.675 1.00 73.56 69 GLY A N 1
ATOM 556 C CA . GLY A 1 69 ? 13.420 2.975 -5.756 1.00 73.56 69 GLY A CA 1
ATOM 557 C C . GLY A 1 69 ? 12.248 2.045 -6.113 1.00 73.56 69 GLY A C 1
ATOM 558 O O . GLY A 1 69 ? 11.609 2.278 -7.133 1.00 73.56 69 GLY A O 1
ATOM 559 N N . ILE A 1 70 ? 11.911 1.036 -5.291 1.00 74.31 70 ILE A N 1
ATOM 560 C CA . ILE A 1 70 ? 10.773 0.116 -5.501 1.00 74.31 70 ILE A CA 1
ATOM 561 C C . ILE A 1 70 ? 9.803 0.165 -4.304 1.00 74.31 70 ILE A C 1
ATOM 563 O O . ILE A 1 70 ? 10.241 0.107 -3.163 1.00 74.31 70 ILE A O 1
ATOM 567 N N . LYS A 1 71 ? 8.488 0.293 -4.561 1.00 65.88 71 LYS A N 1
ATOM 568 C CA . LYS A 1 71 ? 7.432 0.403 -3.519 1.00 65.88 71 LYS A CA 1
ATOM 569 C C . LYS A 1 71 ? 6.796 -0.923 -3.115 1.00 65.88 71 LYS A C 1
ATOM 571 O O . LYS A 1 71 ? 6.093 -1.001 -2.109 1.00 65.88 71 LYS A O 1
ATOM 576 N N . THR A 1 72 ? 6.955 -1.944 -3.948 1.00 72.12 72 THR A N 1
ATOM 577 C CA . THR A 1 72 ? 6.401 -3.270 -3.700 1.00 72.12 72 THR A CA 1
ATOM 578 C C . THR A 1 72 ? 7.349 -4.068 -2.804 1.00 72.12 72 THR A C 1
ATOM 580 O O . THR A 1 72 ? 8.565 -3.955 -2.964 1.00 72.12 72 THR A O 1
ATOM 583 N N . PRO A 1 73 ? 6.832 -4.937 -1.911 1.00 65.25 73 PRO A N 1
ATOM 584 C CA . PRO A 1 73 ? 7.678 -5.779 -1.058 1.00 65.25 73 PRO A CA 1
ATOM 585 C C . PRO A 1 73 ? 8.646 -6.680 -1.839 1.00 65.25 73 PRO A C 1
ATOM 587 O O . PRO A 1 73 ? 9.678 -7.089 -1.318 1.00 65.25 73 PRO A O 1
ATOM 590 N N . VAL A 1 74 ? 8.302 -7.004 -3.088 1.00 76.56 74 VAL A N 1
ATOM 591 C CA . VAL A 1 74 ? 9.146 -7.755 -4.017 1.00 76.56 74 VAL A CA 1
ATOM 592 C C . VAL A 1 74 ? 9.351 -6.915 -5.268 1.00 76.56 74 VAL A C 1
ATOM 594 O O . VAL A 1 74 ? 8.385 -6.437 -5.865 1.00 76.56 74 VAL A O 1
ATOM 597 N N . GLY A 1 75 ? 10.610 -6.752 -5.664 1.00 75.12 75 GLY A N 1
ATOM 598 C CA . GLY A 1 75 ? 11.016 -5.990 -6.836 1.00 75.12 75 GLY A CA 1
ATOM 599 C C . GLY A 1 75 ? 12.115 -6.704 -7.607 1.00 75.12 75 GLY A C 1
ATOM 600 O O . GLY A 1 75 ? 13.048 -7.233 -7.007 1.00 75.12 75 GLY A O 1
ATOM 601 N N . LEU A 1 76 ? 12.022 -6.699 -8.936 1.00 81.12 76 LEU A N 1
ATOM 602 C CA . LEU A 1 76 ? 13.061 -7.210 -9.826 1.00 81.12 76 LEU A CA 1
ATOM 603 C C . LEU A 1 76 ? 13.669 -6.043 -10.607 1.00 81.12 76 LEU A C 1
ATOM 605 O O . LEU A 1 76 ? 12.950 -5.301 -11.270 1.00 81.12 76 LEU A O 1
ATOM 609 N N . LYS A 1 77 ? 14.996 -5.886 -10.539 1.00 81.56 77 LYS A N 1
ATOM 610 C CA . LYS A 1 77 ? 15.736 -4.899 -11.336 1.00 81.56 77 LYS A CA 1
ATOM 611 C C . LYS A 1 77 ? 16.404 -5.597 -12.513 1.00 81.56 77 LYS A C 1
ATOM 613 O O . LYS A 1 77 ? 17.386 -6.309 -12.321 1.00 81.56 77 LYS A O 1
ATOM 618 N N . ILE A 1 78 ? 15.892 -5.368 -13.718 1.00 82.69 78 ILE A N 1
ATOM 619 C CA . ILE A 1 78 ? 16.536 -5.798 -14.961 1.00 82.69 78 ILE A CA 1
ATOM 620 C C . ILE A 1 78 ? 17.397 -4.632 -15.452 1.00 82.69 78 ILE A C 1
ATOM 622 O O . ILE A 1 78 ? 16.897 -3.524 -15.629 1.00 82.69 78 ILE A O 1
ATOM 626 N N . GLN A 1 79 ? 18.701 -4.860 -15.611 1.00 85.31 79 GLN A N 1
ATOM 627 C CA . GLN A 1 79 ? 19.647 -3.848 -16.081 1.00 85.31 79 GLN A CA 1
ATOM 628 C C . GLN A 1 79 ? 20.392 -4.370 -17.305 1.00 85.31 79 GLN A C 1
ATOM 630 O O . GLN A 1 79 ? 20.827 -5.520 -17.335 1.00 85.31 79 GLN A O 1
ATOM 635 N N . GLY A 1 80 ? 20.561 -3.512 -18.304 1.00 86.94 80 GLY A N 1
ATOM 636 C CA . GLY A 1 80 ? 21.279 -3.830 -19.528 1.00 86.94 80 GLY A CA 1
ATOM 637 C C . GLY A 1 80 ? 21.457 -2.585 -20.397 1.00 86.94 80 GLY A C 1
ATOM 638 O O . GLY A 1 80 ? 20.737 -1.604 -20.215 1.00 86.94 80 GLY A O 1
ATOM 639 N N . PRO A 1 81 ? 22.419 -2.595 -21.332 1.00 88.38 81 PRO A N 1
ATOM 640 C CA . PRO A 1 81 ? 22.711 -1.443 -22.183 1.00 88.38 81 PRO A CA 1
ATOM 641 C C . PRO A 1 81 ? 21.682 -1.222 -23.304 1.00 88.38 81 PRO A C 1
ATOM 643 O O . PRO A 1 81 ? 21.655 -0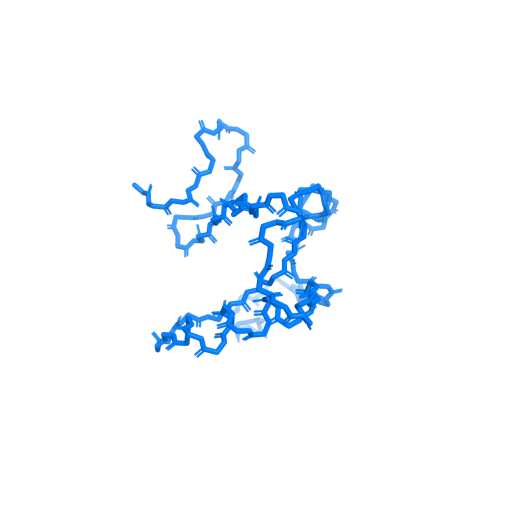.141 -23.882 1.00 88.38 81 PRO A O 1
ATOM 646 N N . ASN A 1 82 ? 20.859 -2.225 -23.633 1.00 87.62 82 ASN A N 1
ATOM 647 C CA . ASN A 1 82 ? 19.859 -2.145 -24.698 1.00 87.62 82 ASN A CA 1
ATOM 648 C C . ASN A 1 82 ? 18.441 -2.21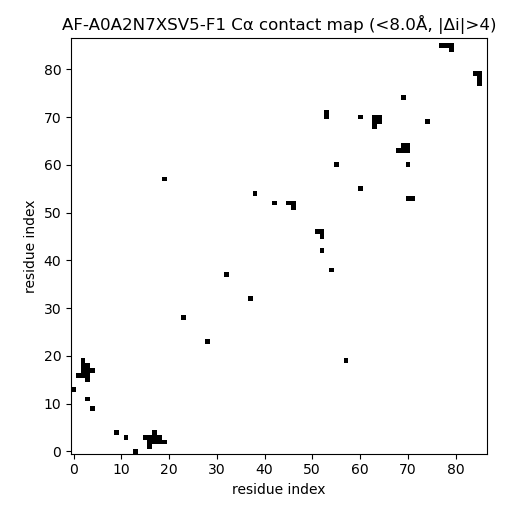8 -24.115 1.00 87.62 82 ASN A C 1
ATOM 650 O O . ASN A 1 82 ? 18.057 -3.252 -23.572 1.00 87.62 82 ASN A O 1
ATOM 654 N N . VAL A 1 83 ? 17.678 -1.134 -24.271 1.00 81.50 83 VAL A N 1
ATOM 655 C CA . VAL A 1 83 ? 16.292 -1.005 -23.795 1.00 81.50 83 VAL A CA 1
ATOM 656 C C . VAL A 1 83 ? 15.357 -2.008 -24.480 1.00 81.50 83 VAL A C 1
ATOM 658 O O . VAL A 1 83 ? 14.494 -2.565 -23.814 1.00 81.50 83 VAL A O 1
ATOM 661 N N . GLU A 1 84 ? 15.577 -2.328 -25.759 1.00 83.25 84 GLU A N 1
ATOM 662 C CA . GLU A 1 84 ? 14.745 -3.280 -26.519 1.00 83.25 84 GLU A CA 1
ATOM 663 C C . GLU A 1 84 ? 14.851 -4.726 -26.005 1.00 83.25 84 GLU A C 1
ATOM 665 O O . GLU A 1 84 ? 13.998 -5.554 -26.302 1.00 83.25 84 GLU A O 1
ATOM 670 N N . VAL A 1 85 ? 15.904 -5.042 -25.242 1.00 80.12 85 VAL A N 1
ATOM 671 C CA . VAL A 1 85 ? 16.129 -6.378 -24.660 1.00 80.12 85 VAL A CA 1
ATOM 672 C C . VAL A 1 85 ? 15.535 -6.491 -23.251 1.00 80.12 85 VAL A C 1
ATOM 674 O O . VAL A 1 85 ? 15.335 -7.601 -22.762 1.00 80.12 85 VAL A O 1
ATOM 677 N N . ILE A 1 86 ? 15.284 -5.362 -22.581 1.00 80.19 86 ILE A N 1
ATOM 678 C CA . ILE A 1 86 ? 14.890 -5.312 -21.161 1.00 80.19 86 ILE A CA 1
ATOM 679 C C . ILE A 1 86 ? 13.482 -4.745 -20.923 1.00 80.19 86 ILE A C 1
ATOM 681 O O . ILE A 1 86 ? 13.072 -4.672 -19.763 1.00 80.19 86 ILE A O 1
ATOM 685 N N . GLN A 1 87 ? 12.775 -4.327 -21.978 1.00 59.44 87 GLN A N 1
ATOM 686 C CA . GLN A 1 87 ? 11.369 -3.904 -21.941 1.00 59.44 87 GLN A CA 1
ATOM 687 C C . GLN A 1 87 ? 10.404 -5.066 -22.162 1.00 59.44 87 GLN A C 1
ATOM 689 O O . GLN A 1 87 ? 10.704 -5.940 -23.004 1.00 59.44 87 GLN A O 1
#

Mean predicted aligned error: 8.14 Å

Foldseek 3Di:
DAADDPDPPDPDDPPDHHDDDDDDPPVPDDPPDDPVNVVVVVLVVPDDPPDDDDDDDPVVQVVCCVPPVDRHPDDDDDDDPDPVVRD